Protein AF-A0A815K536-F1 (afdb_monomer_lite)

Sequence (84 aa):
MQWQNNSVYNWTTDNVVDWLVNFAHLPQYVENFRRNQFDGRMIPRLGANEKHYISSVIHIRDVRDKRRLIIKAADLVLFGPSQS

InterPro domains:
  IPR001660 Sterile alpha motif domain [PF07647] (10-49)
  IPR001660 Sterile alpha motif domain [PS50105] (11-79)
  IPR013761 Sterile alpha motif/pointed domain superfamily [G3DSA:1.10.150.50] (13-80)
  IPR013761 Sterile alpha motif/pointed domain superfamily [SSF47769] (2-81)
  IPR037608 STIM1/2 [PTHR15136] (2-82)

Radius of gyration: 12.05 Å; chains: 1; bounding box: 27×28×33 Å

Secondary structure (DSSP, 8-state):
----TTTGGG--HHHHHHHHHHTS--GGGHHHHHHTT--GGGHHHHHTT-HHHHHHTS----HHHHHHHHHHHHHHHHHTT---

pLDDT: mean 76.05, std 13.55, range [36.88, 89.06]

Foldseek 3Di:
DDDPPCPLVQFWLVNVQCCCCPPLVNNVLSVLSVVLRPGSNCLVVLLVPPVCCCCPRSVPPDPVSSVSSNVSSVCCVVPNPPDD

Structure (mmCIF, N/CA/C/O backbone):
data_AF-A0A815K536-F1
#
_entry.id   AF-A0A815K536-F1
#
loop_
_atom_site.group_PDB
_atom_site.id
_atom_site.type_symbol
_atom_site.label_atom_id
_atom_site.label_alt_id
_atom_site.label_comp_id
_atom_site.label_asym_id
_atom_site.label_entity_id
_atom_site.label_seq_id
_atom_site.pdbx_PDB_ins_code
_atom_site.Cartn_x
_atom_site.Cartn_y
_atom_site.Cartn_z
_atom_site.occupancy
_atom_site.B_iso_or_equiv
_atom_site.auth_seq_id
_atom_site.auth_comp_id
_atom_site.auth_asym_id
_atom_site.auth_atom_id
_atom_site.pdbx_PDB_model_num
ATOM 1 N N . MET A 1 1 ? -12.829 13.216 17.250 1.00 36.88 1 MET A N 1
ATOM 2 C CA . MET A 1 1 ? -11.912 12.381 18.054 1.00 36.88 1 MET A CA 1
ATOM 3 C C . MET A 1 1 ? -10.880 11.803 17.101 1.00 36.88 1 MET A C 1
ATOM 5 O O . MET A 1 1 ? -11.254 11.104 16.177 1.00 36.88 1 MET A O 1
ATOM 9 N N . GLN A 1 2 ? -9.705 12.429 17.059 1.00 42.81 2 GLN A N 1
ATOM 10 C CA . GLN A 1 2 ? -8.429 11.775 17.379 1.00 42.81 2 GLN A CA 1
ATOM 11 C C . GLN A 1 2 ? -8.158 10.534 16.522 1.00 42.81 2 GLN A C 1
ATOM 13 O O . GLN A 1 2 ? -8.482 9.412 16.892 1.00 42.81 2 GLN A O 1
ATOM 18 N N . TRP A 1 3 ? -7.558 10.816 15.363 1.00 47.06 3 TRP A N 1
ATOM 19 C CA . TRP A 1 3 ? -6.562 10.015 14.658 1.00 47.06 3 TRP A CA 1
ATOM 20 C C . TRP A 1 3 ? -5.873 9.002 15.589 1.00 47.06 3 TRP A C 1
ATOM 22 O O . TRP A 1 3 ? -4.881 9.298 16.250 1.00 47.06 3 TRP A O 1
ATOM 32 N N . GLN A 1 4 ? -6.416 7.789 15.688 1.00 45.31 4 GLN A N 1
ATOM 33 C CA . GLN A 1 4 ? -5.744 6.728 16.425 1.00 45.31 4 GLN A CA 1
ATOM 34 C C . GLN A 1 4 ? -4.579 6.228 15.579 1.00 45.31 4 GLN A C 1
ATOM 36 O O . GLN A 1 4 ? -4.730 5.449 14.644 1.00 45.31 4 GLN A O 1
ATOM 41 N N . ASN A 1 5 ? -3.433 6.776 15.957 1.00 42.25 5 ASN A N 1
ATOM 42 C CA . ASN A 1 5 ? -2.036 6.645 15.570 1.00 42.25 5 ASN A CA 1
ATOM 43 C C . ASN A 1 5 ? -1.495 5.215 15.298 1.00 42.25 5 ASN A C 1
ATOM 45 O O . ASN A 1 5 ? -0.375 4.901 15.689 1.00 42.25 5 ASN A O 1
ATOM 49 N N . ASN A 1 6 ? -2.275 4.310 14.694 1.00 49.62 6 ASN A N 1
ATOM 50 C CA . ASN A 1 6 ? -1.926 2.888 14.595 1.00 49.62 6 ASN A CA 1
ATOM 51 C C . ASN A 1 6 ? -2.575 2.130 13.413 1.00 49.62 6 ASN A C 1
ATOM 53 O O . ASN A 1 6 ? -2.434 0.915 13.313 1.00 49.62 6 ASN A O 1
ATOM 57 N N . SER A 1 7 ? -3.330 2.784 12.525 1.0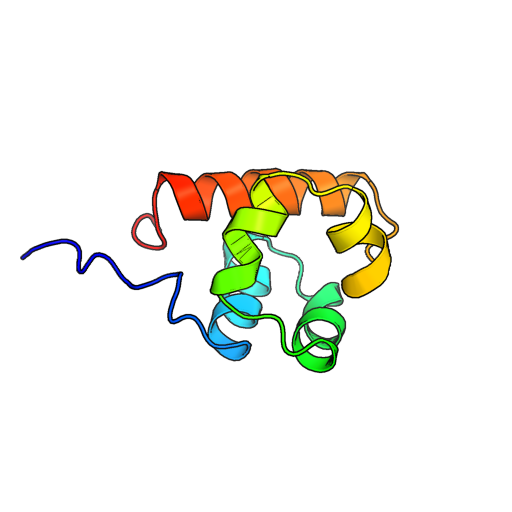0 64.94 7 SER A N 1
ATOM 58 C CA . SER A 1 7 ? -4.245 2.071 11.615 1.00 64.94 7 SER A CA 1
ATOM 59 C C . SER A 1 7 ? -3.522 1.242 10.550 1.00 64.94 7 SER A C 1
ATOM 61 O O . SER A 1 7 ? -3.718 0.033 10.504 1.00 64.94 7 SER A O 1
ATOM 63 N N . VAL A 1 8 ? -2.648 1.859 9.742 1.00 70.25 8 VAL A N 1
ATOM 64 C CA . VAL A 1 8 ? -1.934 1.154 8.658 1.00 70.25 8 VAL A CA 1
ATOM 65 C C . VAL A 1 8 ? -0.964 0.119 9.205 1.00 70.25 8 VAL A C 1
ATOM 67 O O . VAL A 1 8 ? -0.882 -0.959 8.647 1.00 70.25 8 VAL A O 1
ATOM 70 N N . TYR A 1 9 ? -0.280 0.376 10.322 1.00 70.56 9 TYR A N 1
ATOM 71 C CA . TYR A 1 9 ? 0.640 -0.605 10.914 1.00 70.56 9 TYR A CA 1
ATOM 72 C C . TYR A 1 9 ? -0.066 -1.879 11.415 1.00 70.56 9 TYR A C 1
ATOM 74 O O . TYR A 1 9 ? 0.541 -2.947 11.393 1.00 70.56 9 TYR A O 1
ATOM 82 N N . ASN A 1 10 ? -1.342 -1.787 11.813 1.00 80.25 10 ASN A N 1
ATOM 83 C CA . ASN A 1 10 ? -2.173 -2.941 12.182 1.00 80.25 10 ASN A CA 1
ATOM 84 C C . ASN A 1 10 ? -2.936 -3.549 11.002 1.00 80.25 10 ASN A C 1
ATOM 86 O O . ASN A 1 10 ? -3.802 -4.402 11.207 1.00 80.25 10 ASN A O 1
ATOM 90 N N . TRP A 1 11 ? -2.676 -3.116 9.768 1.00 84.00 11 TRP A N 1
ATOM 91 C CA . TRP A 1 11 ? -3.346 -3.719 8.630 1.00 84.00 11 TRP A CA 1
ATOM 92 C C . TRP A 1 11 ? -2.931 -5.168 8.462 1.00 84.00 11 TRP A C 1
ATOM 94 O O . TRP A 1 11 ? -1.754 -5.501 8.337 1.00 84.00 11 TRP A O 1
ATOM 104 N N . THR A 1 12 ? -3.939 -6.026 8.433 1.00 87.38 12 THR A N 1
ATOM 105 C CA . THR A 1 12 ? -3.792 -7.410 8.015 1.00 87.38 12 THR A CA 1
ATOM 106 C C . THR A 1 12 ? -3.668 -7.469 6.499 1.00 87.38 12 THR A C 1
ATOM 108 O O . THR A 1 12 ? -3.950 -6.500 5.789 1.00 87.38 12 THR A O 1
ATOM 111 N N . THR A 1 13 ? -3.292 -8.634 5.984 1.00 88.88 13 THR A N 1
ATOM 112 C CA . THR A 1 13 ? -3.224 -8.859 4.540 1.00 88.88 13 THR A CA 1
ATOM 113 C C . THR A 1 13 ? -4.526 -8.565 3.818 1.00 88.88 13 THR A C 1
ATOM 115 O O . THR A 1 13 ? -4.486 -8.060 2.702 1.00 88.88 13 THR A O 1
ATOM 118 N N . ASP A 1 14 ? -5.668 -8.792 4.460 1.00 87.44 14 ASP A N 1
ATOM 119 C CA . ASP A 1 14 ? -6.964 -8.487 3.861 1.00 87.44 14 ASP A CA 1
ATOM 120 C C . ASP A 1 14 ? -7.190 -6.975 3.706 1.00 87.44 14 ASP A C 1
ATOM 122 O O . ASP A 1 14 ? -7.591 -6.525 2.638 1.00 87.44 14 ASP A O 1
ATOM 126 N N . ASN A 1 15 ? -6.794 -6.171 4.700 1.00 87.44 15 ASN A N 1
ATOM 127 C CA . ASN A 1 15 ? -6.864 -4.708 4.612 1.00 87.44 15 ASN A CA 1
ATOM 128 C C . ASN A 1 15 ? -5.937 -4.152 3.519 1.00 87.44 15 ASN A C 1
ATOM 130 O O . ASN A 1 15 ? -6.305 -3.226 2.799 1.00 87.44 15 ASN A O 1
ATOM 134 N N . VAL A 1 16 ? -4.729 -4.714 3.374 1.00 87.25 16 VAL A N 1
ATOM 135 C CA . VAL A 1 16 ? -3.806 -4.300 2.304 1.00 87.25 16 VAL A CA 1
ATOM 136 C C . VAL A 1 16 ? -4.356 -4.682 0.930 1.00 87.25 16 VAL A C 1
ATOM 138 O O . VAL A 1 16 ? -4.227 -3.916 -0.022 1.00 87.25 16 VAL A O 1
ATOM 141 N N . VAL A 1 17 ? -4.965 -5.861 0.819 1.00 89.06 17 VAL A N 1
ATOM 142 C CA . VAL A 1 17 ? -5.615 -6.340 -0.405 1.00 89.06 17 VAL A CA 1
ATOM 143 C C . VAL A 1 17 ? -6.787 -5.442 -0.786 1.00 89.06 17 VAL A C 1
ATOM 145 O O . VAL A 1 17 ? -6.876 -5.035 -1.942 1.00 89.06 17 VAL A O 1
ATOM 148 N N . ASP A 1 18 ? -7.634 -5.079 0.173 1.00 88.06 18 ASP A N 1
ATOM 149 C CA . ASP A 1 18 ? -8.734 -4.145 -0.051 1.00 88.06 18 ASP A CA 1
ATOM 150 C C . ASP A 1 18 ? -8.209 -2.785 -0.533 1.00 88.06 18 ASP A C 1
ATOM 152 O O . ASP A 1 18 ? -8.646 -2.270 -1.562 1.00 88.06 18 ASP A O 1
ATOM 156 N N . TRP A 1 19 ? -7.161 -2.261 0.109 1.00 87.38 19 TRP A N 1
ATOM 157 C CA . TRP A 1 19 ? -6.507 -1.033 -0.335 1.00 87.38 19 TRP A CA 1
ATOM 158 C C . TRP A 1 19 ? -5.925 -1.141 -1.754 1.00 87.38 19 TRP A C 1
ATOM 160 O O . TRP A 1 19 ? -6.053 -0.225 -2.573 1.00 87.38 19 TRP A O 1
ATOM 170 N N . LEU A 1 20 ? -5.302 -2.270 -2.084 1.00 88.12 20 LEU A N 1
ATOM 171 C CA . LEU A 1 20 ? -4.737 -2.522 -3.405 1.00 88.12 20 LEU A CA 1
ATOM 172 C C . LEU A 1 20 ? -5.826 -2.498 -4.492 1.00 88.12 20 LEU A C 1
ATOM 174 O O . LEU A 1 20 ? -5.605 -1.967 -5.584 1.00 88.12 20 LEU A O 1
ATOM 178 N N . VAL A 1 21 ? -7.006 -3.042 -4.196 1.00 88.56 21 VAL A N 1
ATOM 179 C CA . VAL A 1 21 ? -8.152 -3.068 -5.114 1.00 88.56 21 VAL A CA 1
ATOM 180 C C . VAL A 1 21 ? -8.813 -1.691 -5.197 1.00 88.56 21 VAL A C 1
ATOM 182 O O . VAL A 1 21 ? -8.941 -1.150 -6.293 1.00 88.56 21 VAL A O 1
ATOM 185 N N . ASN A 1 22 ? -9.171 -1.096 -4.059 1.00 84.44 22 ASN A N 1
ATOM 186 C CA . ASN A 1 22 ? -9.990 0.115 -3.992 1.00 84.44 22 ASN A CA 1
ATOM 187 C C . ASN A 1 22 ? -9.201 1.416 -4.205 1.00 84.44 22 ASN A C 1
ATOM 189 O O . ASN A 1 22 ? -9.743 2.366 -4.758 1.00 84.44 22 ASN A O 1
ATOM 193 N N . PHE A 1 23 ? -7.920 1.480 -3.824 1.00 83.12 23 PHE A N 1
ATOM 194 C CA . PHE A 1 23 ? -7.114 2.711 -3.910 1.00 83.12 23 PHE A CA 1
ATOM 195 C C . PHE A 1 23 ? -5.995 2.625 -4.944 1.00 83.12 23 PHE A C 1
ATOM 197 O O . PHE A 1 23 ? -5.748 3.585 -5.686 1.00 83.12 23 PHE A O 1
ATOM 204 N N . ALA A 1 24 ? -5.287 1.493 -4.998 1.00 85.44 24 ALA A N 1
ATOM 205 C CA . ALA A 1 24 ? -4.243 1.298 -5.998 1.00 85.44 24 ALA A CA 1
ATOM 206 C C . ALA A 1 24 ? -4.817 0.856 -7.356 1.00 85.44 24 ALA A C 1
ATOM 208 O O . ALA A 1 24 ? -4.149 1.041 -8.371 1.00 85.44 24 ALA A O 1
ATOM 209 N N . HIS A 1 25 ? -6.060 0.355 -7.393 1.00 86.38 25 HIS A N 1
ATOM 210 C CA . HIS A 1 25 ? -6.732 -0.238 -8.558 1.00 86.38 25 HIS A CA 1
ATOM 211 C C . HIS A 1 25 ? -5.840 -1.268 -9.257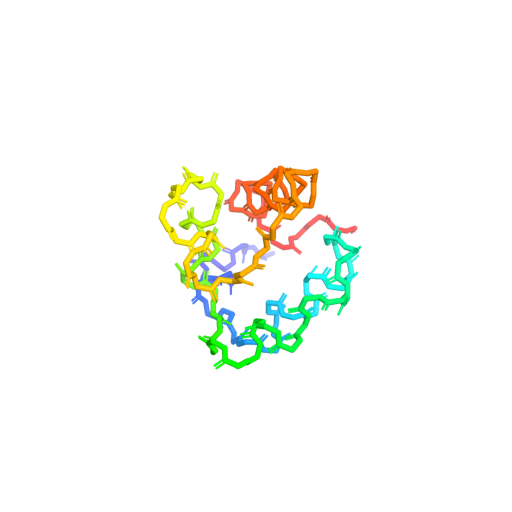 1.00 86.38 25 HIS A C 1
ATOM 213 O O . HIS A 1 25 ? -5.638 -1.226 -10.473 1.00 86.38 25 HIS A O 1
ATOM 219 N N . LEU A 1 26 ? -5.262 -2.160 -8.456 1.00 86.50 26 LEU A N 1
ATOM 220 C CA . LEU A 1 26 ? -4.364 -3.222 -8.888 1.00 86.50 26 LEU A CA 1
ATOM 221 C C . LEU A 1 26 ? -4.859 -4.603 -8.404 1.00 86.50 26 LEU A C 1
ATOM 223 O O . LEU A 1 26 ? -4.099 -5.348 -7.781 1.00 86.50 26 LEU A O 1
ATOM 227 N N . PRO A 1 27 ? -6.118 -4.990 -8.703 1.00 87.69 27 PRO A N 1
ATOM 228 C CA . PRO A 1 27 ? -6.699 -6.249 -8.228 1.00 87.69 27 PRO A CA 1
ATOM 229 C C . PRO A 1 27 ? -5.951 -7.491 -8.734 1.00 87.69 27 PRO A C 1
ATOM 231 O O . PRO A 1 27 ? -5.965 -8.538 -8.097 1.00 87.69 27 PRO A O 1
ATOM 234 N N . GLN A 1 28 ? -5.238 -7.371 -9.854 1.00 87.31 28 GLN A N 1
ATOM 235 C CA . GLN A 1 28 ? -4.448 -8.453 -10.443 1.00 87.31 28 GLN A CA 1
ATOM 236 C C . GLN A 1 28 ? -3.302 -8.955 -9.550 1.00 87.31 28 GLN A C 1
ATOM 238 O O . GLN A 1 28 ? -2.841 -10.077 -9.728 1.00 87.31 28 GLN A O 1
ATOM 243 N N . TYR A 1 29 ? -2.841 -8.157 -8.580 1.00 85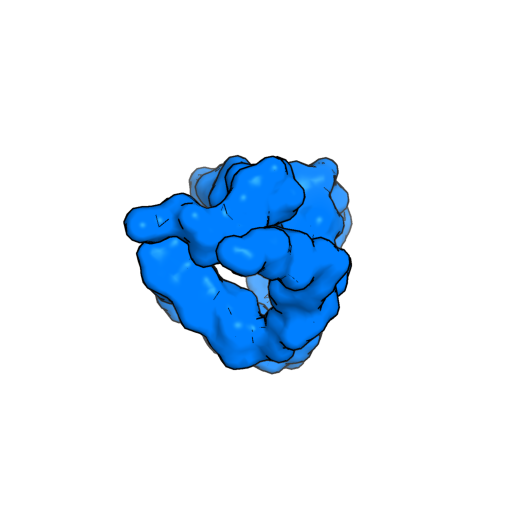.94 29 TYR A N 1
ATOM 244 C CA . TYR A 1 29 ? -1.766 -8.561 -7.666 1.00 8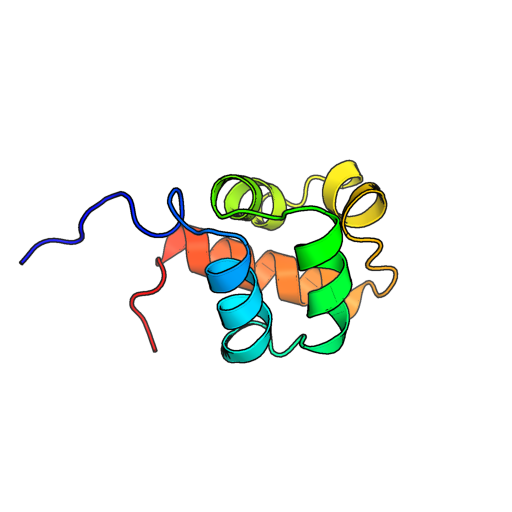5.94 29 TYR A CA 1
ATOM 245 C C . TYR A 1 29 ? -2.281 -9.032 -6.299 1.00 85.94 29 TYR A C 1
ATOM 247 O O . TYR A 1 29 ? -1.474 -9.353 -5.431 1.00 85.94 29 TYR A O 1
ATOM 255 N N . VAL A 1 30 ? -3.599 -9.126 -6.096 1.00 87.69 30 VAL A N 1
ATOM 256 C CA . VAL A 1 30 ? -4.208 -9.563 -4.825 1.00 87.69 30 VAL A CA 1
ATOM 257 C C . VAL A 1 30 ? -3.670 -10.918 -4.375 1.00 87.69 30 VAL A C 1
ATOM 259 O O . VAL A 1 30 ? -3.271 -11.068 -3.220 1.00 87.69 30 VAL A O 1
ATOM 262 N N . GLU A 1 31 ? -3.591 -11.891 -5.285 1.00 87.06 31 GLU A N 1
ATOM 263 C CA . GLU A 1 31 ? -3.036 -13.210 -4.971 1.00 87.06 31 GLU A CA 1
ATOM 264 C C . GLU A 1 31 ? -1.563 -13.138 -4.564 1.00 87.06 31 GLU A C 1
ATOM 266 O O . GLU A 1 31 ? -1.162 -13.813 -3.618 1.00 87.06 31 GLU A O 1
ATOM 271 N N . ASN A 1 32 ? -0.763 -12.275 -5.198 1.00 85.06 32 ASN A N 1
ATOM 272 C CA . ASN A 1 32 ? 0.639 -12.095 -4.823 1.00 85.06 32 ASN A CA 1
ATOM 273 C C . ASN A 1 32 ? 0.758 -11.520 -3.409 1.00 85.06 32 ASN A C 1
ATOM 275 O O . ASN A 1 32 ? 1.581 -11.990 -2.625 1.00 85.06 32 ASN A O 1
ATOM 279 N N . PHE A 1 33 ? -0.069 -10.536 -3.056 1.00 86.06 33 PHE A N 1
ATOM 280 C CA . PHE A 1 33 ? -0.075 -9.962 -1.710 1.00 86.06 33 PHE A CA 1
ATOM 281 C C . PHE A 1 33 ? -0.550 -10.981 -0.666 1.00 86.06 33 PHE A C 1
ATOM 283 O O . PHE A 1 33 ? 0.080 -11.109 0.383 1.00 86.06 33 PHE A O 1
ATOM 290 N N . ARG A 1 34 ? -1.587 -11.773 -0.973 1.00 87.62 34 ARG A N 1
ATOM 291 C CA . ARG A 1 34 ? -2.068 -12.852 -0.094 1.00 87.62 34 ARG A CA 1
ATOM 292 C C . ARG A 1 34 ? -1.035 -13.955 0.103 1.00 87.62 34 ARG A C 1
ATOM 294 O O . ARG A 1 34 ? -0.760 -14.333 1.238 1.00 87.62 34 ARG A O 1
ATOM 301 N N . ARG A 1 35 ? -0.416 -14.432 -0.979 1.00 86.38 35 ARG A N 1
ATOM 302 C CA . ARG A 1 35 ? 0.598 -15.496 -0.948 1.00 86.38 35 ARG A CA 1
ATOM 303 C C . ARG A 1 35 ? 1.835 -15.100 -0.144 1.00 86.38 35 ARG A C 1
ATOM 305 O O . ARG A 1 35 ? 2.424 -15.949 0.512 1.00 86.38 35 ARG A O 1
ATOM 312 N N . ASN A 1 36 ? 2.209 -13.822 -0.179 1.00 82.44 36 ASN A N 1
ATOM 313 C CA . ASN A 1 36 ? 3.333 -13.286 0.588 1.00 82.44 36 ASN A CA 1
ATOM 314 C C . ASN A 1 36 ? 2.948 -12.819 2.002 1.00 82.44 36 ASN A C 1
ATOM 316 O O . ASN A 1 36 ? 3.800 -12.265 2.693 1.00 82.44 36 ASN A O 1
ATOM 320 N N . GLN A 1 37 ? 1.688 -13.012 2.420 1.00 83.62 37 GLN A N 1
ATOM 321 C CA . GLN A 1 37 ? 1.146 -12.529 3.697 1.00 83.62 37 GLN A CA 1
ATOM 322 C C . GLN A 1 37 ? 1.474 -11.052 3.940 1.00 83.62 37 GLN A C 1
ATOM 324 O O . GLN A 1 37 ? 1.882 -10.649 5.028 1.00 83.62 37 GLN A O 1
ATOM 329 N N . PHE A 1 38 ? 1.327 -10.251 2.886 1.00 83.06 38 PHE A N 1
ATOM 330 C CA . PHE A 1 38 ? 1.722 -8.855 2.903 1.00 83.06 38 PHE A CA 1
ATOM 331 C C . PHE A 1 38 ? 0.881 -8.105 3.926 1.00 83.06 38 PHE A C 1
ATOM 333 O O . PHE A 1 38 ? -0.339 -8.168 3.855 1.00 83.06 38 PHE A O 1
ATOM 340 N N . ASP A 1 39 ? 1.497 -7.411 4.871 1.00 85.38 39 ASP A N 1
ATOM 341 C CA . ASP A 1 39 ? 0.780 -6.715 5.932 1.00 85.38 39 ASP A CA 1
ATOM 342 C C . ASP A 1 39 ? 1.094 -5.215 5.938 1.00 85.38 39 ASP A C 1
ATOM 344 O O . ASP A 1 39 ? 1.922 -4.692 5.185 1.00 85.38 39 ASP A O 1
ATOM 348 N N . GLY A 1 40 ? 0.385 -4.492 6.791 1.00 82.62 40 GLY A N 1
ATOM 349 C CA . GLY A 1 40 ? 0.496 -3.053 6.944 1.00 82.62 40 GLY A CA 1
ATOM 350 C C . GLY A 1 40 ? 1.891 -2.534 7.276 1.00 82.62 40 GLY A C 1
ATOM 351 O O . GLY A 1 40 ? 2.256 -1.419 6.901 1.00 82.62 40 GLY A O 1
ATOM 352 N N . ARG A 1 41 ? 2.713 -3.365 7.923 1.00 82.44 41 ARG A N 1
ATOM 353 C CA . ARG A 1 41 ? 4.092 -3.034 8.314 1.00 82.44 41 ARG A CA 1
ATOM 354 C C . ARG A 1 41 ? 5.014 -2.950 7.100 1.00 82.44 41 ARG A C 1
ATOM 356 O O . ARG A 1 41 ? 6.062 -2.307 7.150 1.00 82.44 41 ARG A O 1
ATOM 363 N N . MET A 1 42 ? 4.617 -3.580 5.998 1.00 80.88 42 MET A N 1
ATOM 364 C CA . MET A 1 42 ? 5.367 -3.633 4.749 1.00 80.88 42 MET A CA 1
ATOM 365 C C . MET A 1 42 ? 5.006 -2.487 3.784 1.00 80.88 42 MET A C 1
ATOM 367 O O . MET A 1 42 ? 5.781 -2.189 2.876 1.00 80.88 42 MET A O 1
ATOM 371 N N . ILE A 1 43 ? 3.885 -1.783 3.994 1.00 81.81 43 ILE A N 1
ATOM 372 C CA . ILE A 1 43 ? 3.475 -0.607 3.200 1.00 81.81 43 ILE A CA 1
ATOM 373 C C . ILE A 1 43 ? 4.502 0.542 3.225 1.00 81.81 43 ILE A C 1
ATOM 375 O O . ILE A 1 43 ? 4.865 1.025 2.150 1.00 81.81 43 ILE A O 1
ATOM 379 N N . 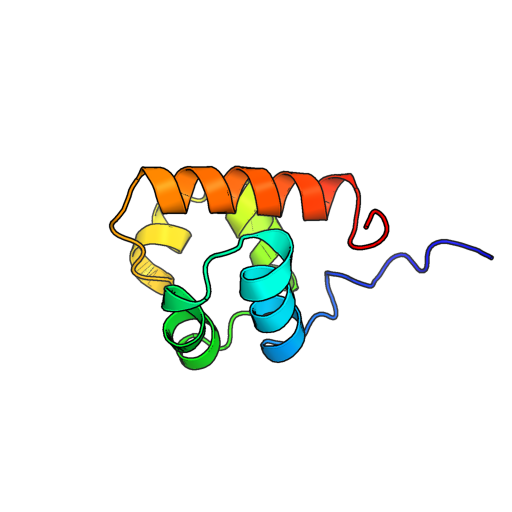PRO A 1 44 ? 5.031 0.987 4.383 1.00 81.19 44 PRO A N 1
ATOM 380 C CA . PRO A 1 44 ? 6.064 2.025 4.397 1.00 81.19 44 PRO A CA 1
ATOM 381 C C . PRO A 1 44 ? 7.339 1.615 3.649 1.00 81.19 44 PRO A C 1
ATOM 383 O O . PRO A 1 44 ? 7.94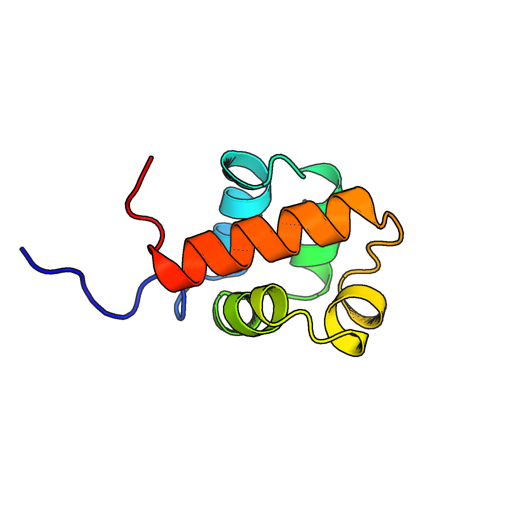0 2.443 2.965 1.00 81.19 44 PRO A O 1
ATOM 386 N N . ARG A 1 45 ? 7.706 0.327 3.678 1.00 80.88 45 ARG A N 1
ATOM 387 C CA . ARG A 1 45 ? 8.833 -0.218 2.892 1.00 80.88 45 ARG A CA 1
ATOM 388 C C . ARG A 1 45 ? 8.568 -0.176 1.385 1.00 80.88 45 ARG A C 1
ATOM 390 O O . ARG A 1 45 ? 9.469 0.081 0.587 1.00 80.88 45 ARG A O 1
ATOM 397 N N . LEU A 1 46 ? 7.310 -0.387 0.999 1.00 79.19 46 LEU A N 1
ATOM 398 C CA . LEU A 1 46 ? 6.818 -0.236 -0.369 1.00 79.19 46 LEU A CA 1
ATOM 399 C C . LEU A 1 46 ? 6.955 1.213 -0.862 1.00 79.19 46 LEU A C 1
ATOM 401 O O . LEU A 1 46 ? 7.523 1.446 -1.929 1.00 79.19 46 LEU A O 1
ATOM 405 N N . GLY A 1 47 ? 6.486 2.183 -0.070 1.00 77.56 47 GLY A N 1
ATOM 406 C CA . GLY A 1 47 ? 6.573 3.614 -0.388 1.00 77.56 47 GLY A CA 1
ATOM 407 C C . GLY A 1 47 ? 8.012 4.137 -0.451 1.00 77.56 47 GLY A C 1
ATOM 408 O O . GLY A 1 47 ? 8.328 4.977 -1.291 1.00 77.56 47 GLY A O 1
ATOM 409 N N . ALA A 1 48 ? 8.916 3.576 0.356 1.00 76.19 48 ALA A N 1
ATOM 410 C CA . ALA A 1 48 ? 10.346 3.888 0.317 1.00 76.19 48 ALA A CA 1
ATOM 411 C C . ALA A 1 48 ? 11.072 3.343 -0.932 1.00 76.19 48 ALA A C 1
ATOM 413 O O . ALA A 1 48 ? 12.257 3.616 -1.123 1.00 76.19 48 ALA A O 1
ATOM 414 N N . ASN A 1 49 ? 10.378 2.589 -1.799 1.00 68.50 49 ASN A N 1
ATOM 415 C CA . ASN A 1 49 ? 10.938 1.970 -3.000 1.00 68.50 49 ASN A CA 1
ATOM 416 C C . ASN A 1 49 ? 12.195 1.137 -2.695 1.00 68.50 49 ASN A C 1
ATOM 418 O O . ASN A 1 49 ? 13.208 1.238 -3.398 1.00 68.50 49 ASN A O 1
ATOM 422 N N . GLU A 1 50 ? 12.138 0.287 -1.663 1.00 65.06 50 GLU A N 1
ATOM 423 C CA . GLU A 1 50 ? 13.183 -0.713 -1.442 1.00 65.06 50 GLU A CA 1
ATOM 424 C C . GLU A 1 50 ? 13.248 -1.639 -2.668 1.00 65.06 50 GLU A C 1
ATOM 426 O O . GLU A 1 50 ? 12.420 -2.536 -2.863 1.00 65.06 50 GLU A O 1
ATOM 431 N N . LYS A 1 51 ? 14.225 -1.372 -3.552 1.00 56.81 51 LYS A N 1
ATOM 432 C CA . LYS A 1 51 ? 14.303 -1.937 -4.911 1.00 56.81 51 LYS A CA 1
ATOM 433 C C . LYS A 1 51 ? 14.273 -3.466 -4.926 1.00 56.81 51 LYS A C 1
ATOM 435 O O . LYS A 1 51 ? 13.698 -4.038 -5.854 1.00 56.81 51 LYS A O 1
ATOM 440 N N . HIS A 1 52 ? 14.835 -4.101 -3.899 1.00 58.47 52 HIS A N 1
ATOM 441 C CA . HIS A 1 52 ? 14.855 -5.553 -3.735 1.00 58.47 52 HIS A CA 1
ATOM 442 C C . HIS A 1 52 ? 13.510 -6.123 -3.272 1.00 58.47 52 HIS A C 1
ATOM 444 O O . HIS A 1 52 ? 13.125 -7.204 -3.705 1.00 58.47 52 HIS A O 1
ATOM 450 N N . TYR A 1 53 ? 12.753 -5.386 -2.463 1.00 63.97 53 TYR A N 1
ATOM 451 C CA . TYR A 1 53 ? 11.545 -5.893 -1.823 1.00 63.97 53 TYR A CA 1
ATOM 452 C C . TYR A 1 53 ? 10.386 -6.054 -2.820 1.00 63.97 53 TYR A C 1
ATOM 454 O O . TYR A 1 53 ? 9.803 -7.127 -2.950 1.00 63.97 53 TYR A O 1
ATOM 462 N N . ILE A 1 54 ? 10.119 -5.029 -3.633 1.00 63.38 54 ILE A N 1
ATOM 463 C CA . ILE A 1 54 ? 9.002 -5.051 -4.595 1.00 63.38 54 ILE A CA 1
ATOM 464 C C . ILE A 1 54 ? 9.226 -6.083 -5.708 1.00 63.38 54 ILE A C 1
ATOM 466 O O . ILE A 1 54 ? 8.304 -6.800 -6.096 1.00 63.38 54 ILE A O 1
ATOM 470 N N . SER A 1 55 ? 10.458 -6.165 -6.221 1.00 58.81 55 SER A N 1
ATOM 471 C CA . SER A 1 55 ? 10.782 -7.059 -7.335 1.00 58.81 55 SER A CA 1
ATOM 472 C C . SER A 1 55 ? 10.938 -8.516 -6.895 1.00 58.81 55 SER A C 1
ATOM 474 O O . SER A 1 55 ? 10.596 -9.402 -7.673 1.00 58.81 55 SER A O 1
ATOM 476 N N . SER A 1 56 ? 11.449 -8.766 -5.682 1.00 61.03 56 SER A N 1
ATOM 477 C CA . SER A 1 56 ? 11.733 -10.122 -5.195 1.00 61.03 56 SER A CA 1
ATOM 478 C C . SER A 1 56 ? 10.590 -10.750 -4.396 1.00 61.03 56 SER A C 1
ATOM 480 O O . SER A 1 56 ? 10.524 -11.970 -4.345 1.00 61.03 56 SER A O 1
ATOM 482 N N . VAL A 1 57 ? 9.712 -9.954 -3.767 1.00 62.19 57 VAL A N 1
ATOM 483 C CA . VAL A 1 57 ? 8.615 -10.466 -2.918 1.00 62.19 57 VAL A CA 1
ATOM 484 C C . VAL A 1 57 ? 7.280 -10.408 -3.654 1.00 62.19 57 VAL A C 1
ATOM 486 O O . VAL A 1 57 ? 6.570 -11.401 -3.753 1.00 62.19 57 VAL A O 1
ATOM 489 N N . ILE A 1 58 ? 6.945 -9.266 -4.254 1.00 68.12 58 ILE A N 1
ATOM 490 C CA . ILE A 1 58 ? 5.615 -9.052 -4.852 1.00 68.12 58 ILE A CA 1
ATOM 491 C C . ILE A 1 58 ? 5.569 -9.505 -6.322 1.00 68.12 58 ILE A C 1
ATOM 493 O O . ILE A 1 58 ? 4.493 -9.664 -6.895 1.00 68.12 58 ILE A O 1
ATOM 497 N N . HIS A 1 59 ? 6.733 -9.747 -6.937 1.00 71.50 59 HIS A N 1
ATOM 498 C CA . HIS A 1 59 ? 6.872 -10.197 -8.328 1.00 71.50 59 HIS A CA 1
ATOM 499 C C . HIS A 1 59 ? 6.210 -9.249 -9.354 1.00 71.50 59 HIS A C 1
ATOM 501 O O . HIS A 1 59 ? 5.865 -9.667 -10.461 1.00 71.50 59 HIS A O 1
ATOM 507 N N . ILE A 1 60 ? 6.052 -7.960 -9.024 1.00 75.44 60 ILE A N 1
ATOM 508 C CA . ILE A 1 60 ? 5.530 -6.953 -9.959 1.00 75.44 60 ILE A CA 1
ATOM 509 C C . ILE A 1 60 ? 6.634 -6.624 -10.967 1.00 75.44 60 ILE A C 1
ATOM 511 O O . ILE A 1 60 ? 7.597 -5.924 -10.645 1.00 75.44 60 ILE A O 1
ATOM 515 N N . ARG A 1 61 ? 6.504 -7.159 -12.186 1.00 71.94 61 ARG A N 1
ATOM 516 C CA . ARG A 1 61 ? 7.447 -6.926 -13.295 1.00 71.94 61 ARG A CA 1
ATOM 517 C C . ARG A 1 61 ? 7.167 -5.622 -14.042 1.00 71.94 61 ARG A C 1
ATOM 519 O O . ARG A 1 61 ? 8.081 -5.064 -14.643 1.00 71.94 61 ARG A O 1
ATOM 526 N N . ASP A 1 62 ? 5.927 -5.138 -13.996 1.00 82.56 62 ASP A N 1
ATOM 527 C CA . ASP A 1 62 ? 5.535 -3.913 -14.682 1.00 82.56 62 ASP A CA 1
ATOM 528 C C . ASP A 1 62 ? 6.023 -2.669 -13.917 1.00 82.56 62 ASP A C 1
ATOM 530 O O . ASP A 1 62 ? 5.700 -2.435 -12.748 1.00 82.56 62 ASP A O 1
ATOM 534 N N . VAL A 1 63 ? 6.836 -1.854 -14.591 1.00 79.94 63 VAL A N 1
ATOM 535 C CA . VAL A 1 63 ? 7.437 -0.644 -14.013 1.00 79.94 63 VAL A CA 1
ATOM 536 C C . VAL A 1 63 ? 6.381 0.427 -13.708 1.00 79.94 63 VAL A C 1
ATOM 538 O O . VAL A 1 63 ? 6.545 1.191 -12.752 1.00 79.94 63 VAL A O 1
ATOM 541 N N . ARG A 1 64 ? 5.292 0.494 -14.484 1.00 83.69 64 ARG A N 1
ATOM 542 C CA . ARG A 1 64 ? 4.200 1.458 -14.291 1.00 83.69 64 ARG A CA 1
ATOM 543 C C . ARG A 1 64 ? 3.383 1.088 -13.062 1.00 83.69 64 ARG A C 1
ATOM 545 O O . ARG A 1 64 ? 3.154 1.957 -12.221 1.00 83.69 64 ARG A O 1
ATOM 552 N N . ASP A 1 65 ? 3.029 -0.187 -12.919 1.00 84.12 65 ASP A N 1
ATOM 553 C CA . ASP A 1 65 ? 2.308 -0.683 -11.742 1.00 84.12 65 ASP A CA 1
ATOM 554 C C . ASP A 1 65 ? 3.142 -0.518 -10.477 1.00 84.12 65 ASP A C 1
ATOM 556 O O . ASP A 1 65 ? 2.648 -0.015 -9.466 1.00 84.12 65 ASP A O 1
ATOM 560 N N . LYS A 1 66 ? 4.441 -0.835 -10.555 1.00 81.94 66 LYS A N 1
ATOM 561 C CA . LYS A 1 66 ? 5.388 -0.595 -9.464 1.00 81.94 66 LYS A CA 1
ATOM 562 C C . LYS A 1 66 ? 5.405 0.874 -9.051 1.00 81.94 66 LYS A C 1
ATOM 564 O O . LYS A 1 66 ? 5.275 1.178 -7.869 1.00 81.94 66 LYS A O 1
ATOM 569 N N . ARG A 1 67 ? 5.548 1.799 -10.004 1.00 83.38 67 ARG A N 1
ATOM 570 C CA . ARG A 1 67 ? 5.579 3.239 -9.711 1.00 83.38 67 ARG A CA 1
ATOM 571 C C . ARG A 1 67 ? 4.264 3.722 -9.103 1.00 83.38 67 ARG A C 1
ATOM 573 O O . ARG A 1 67 ? 4.295 4.481 -8.139 1.00 83.38 67 ARG A O 1
ATOM 580 N N . ARG A 1 68 ? 3.125 3.268 -9.631 1.00 85.69 68 ARG A N 1
ATOM 581 C CA . ARG A 1 68 ? 1.798 3.603 -9.102 1.00 85.69 68 ARG A CA 1
ATOM 582 C C . ARG A 1 68 ? 1.637 3.122 -7.664 1.00 85.69 68 ARG A C 1
ATOM 584 O O . ARG A 1 68 ? 1.194 3.893 -6.820 1.00 85.69 68 ARG A O 1
ATOM 591 N N . LEU A 1 69 ? 2.042 1.885 -7.389 1.00 85.38 69 LEU A N 1
ATOM 592 C CA . LEU A 1 69 ? 1.990 1.293 -6.059 1.00 85.38 69 LEU A CA 1
ATOM 593 C C . LEU A 1 69 ? 2.883 2.045 -5.063 1.00 85.38 69 LEU A C 1
ATOM 595 O O . LEU A 1 69 ? 2.438 2.315 -3.956 1.00 85.38 69 LEU A O 1
ATOM 599 N N . ILE A 1 70 ? 4.102 2.430 -5.461 1.00 84.31 70 ILE A N 1
ATOM 600 C CA . ILE A 1 70 ? 5.017 3.228 -4.625 1.00 84.31 70 ILE A CA 1
ATOM 601 C C . ILE A 1 70 ? 4.385 4.573 -4.261 1.00 84.31 70 ILE A C 1
ATOM 603 O O . ILE A 1 70 ? 4.375 4.934 -3.090 1.00 84.31 70 ILE A O 1
ATOM 607 N N . ILE A 1 71 ? 3.838 5.295 -5.247 1.00 86.69 71 ILE A N 1
ATOM 608 C CA . ILE A 1 71 ? 3.191 6.597 -5.018 1.00 86.69 71 ILE A CA 1
ATOM 609 C C . ILE A 1 71 ? 2.003 6.424 -4.071 1.00 86.69 71 ILE A C 1
ATOM 611 O O . ILE A 1 71 ? 1.939 7.092 -3.049 1.00 86.69 71 ILE A O 1
ATOM 615 N N . LYS A 1 72 ? 1.119 5.458 -4.348 1.00 85.88 72 LYS A N 1
ATOM 616 C CA . LYS A 1 72 ? -0.051 5.186 -3.506 1.00 85.88 72 LYS A CA 1
ATOM 617 C C . LYS A 1 72 ? 0.333 4.769 -2.088 1.00 85.88 72 LYS A C 1
ATOM 619 O O . LYS A 1 72 ? -0.333 5.175 -1.143 1.00 85.88 72 LYS A O 1
ATOM 624 N N . ALA A 1 73 ? 1.370 3.949 -1.926 1.00 85.25 73 ALA A N 1
ATOM 625 C CA . ALA A 1 73 ? 1.857 3.531 -0.615 1.00 85.25 73 ALA A CA 1
ATOM 626 C C . ALA A 1 73 ? 2.477 4.708 0.148 1.00 85.25 73 ALA A C 1
ATOM 628 O O . ALA A 1 73 ? 2.248 4.841 1.345 1.00 85.25 73 ALA A O 1
ATOM 629 N N . ALA A 1 74 ? 3.220 5.578 -0.542 1.00 83.94 74 ALA A N 1
ATOM 630 C CA . ALA A 1 74 ? 3.741 6.809 0.037 1.00 83.94 74 ALA A CA 1
ATOM 631 C C . ALA A 1 74 ? 2.600 7.740 0.475 1.00 83.94 74 ALA A C 1
ATOM 633 O O . ALA A 1 74 ? 2.610 8.184 1.617 1.00 83.94 74 ALA A O 1
ATOM 634 N N . ASP A 1 75 ? 1.583 7.950 -0.367 1.00 83.94 75 ASP A N 1
ATOM 635 C CA . ASP A 1 75 ? 0.383 8.717 -0.011 1.00 83.94 75 ASP A CA 1
ATOM 636 C C . ASP A 1 75 ? -0.318 8.116 1.213 1.00 83.94 75 ASP A C 1
ATOM 638 O O . ASP A 1 75 ? -0.643 8.822 2.159 1.00 83.94 75 ASP A O 1
ATOM 642 N N . LEU A 1 76 ? -0.493 6.796 1.251 1.00 81.12 76 LEU A N 1
ATOM 643 C CA . LEU A 1 76 ? -1.126 6.114 2.377 1.00 81.12 76 LEU A CA 1
ATOM 644 C C . LEU A 1 76 ? -0.321 6.248 3.683 1.00 81.12 76 LEU A C 1
ATOM 646 O O . LEU A 1 76 ? -0.903 6.323 4.760 1.00 81.12 76 LEU A O 1
ATOM 650 N N . VAL A 1 77 ? 1.009 6.274 3.612 1.00 78.88 77 VAL A N 1
ATOM 651 C CA . VAL A 1 77 ? 1.884 6.445 4.785 1.00 78.88 77 VAL A CA 1
ATOM 652 C C . VAL A 1 77 ? 1.908 7.898 5.250 1.00 78.88 77 VAL A C 1
ATOM 654 O O . VAL A 1 77 ? 1.942 8.149 6.452 1.00 78.88 77 VAL A O 1
ATOM 657 N N . LEU A 1 78 ? 1.880 8.845 4.311 1.00 78.12 78 LEU A N 1
ATOM 658 C CA . LEU A 1 78 ? 1.907 10.281 4.588 1.00 78.12 78 LEU A CA 1
ATOM 659 C C . LEU A 1 78 ? 0.552 10.808 5.076 1.00 78.12 78 LEU A C 1
ATOM 661 O O . LEU A 1 78 ? 0.516 11.658 5.963 1.00 78.12 78 LEU A O 1
ATOM 665 N N . PHE A 1 79 ? -0.550 10.305 4.519 1.00 75.38 79 PHE A N 1
ATOM 666 C CA . PHE A 1 79 ? -1.903 10.819 4.755 1.00 75.38 79 PHE A CA 1
ATOM 667 C C . PHE A 1 79 ? -2.813 9.848 5.520 1.00 75.38 79 PHE A C 1
ATOM 669 O O . PHE A 1 79 ? -3.881 10.243 5.993 1.00 75.38 79 PHE A O 1
ATOM 676 N N . GLY A 1 80 ? -2.399 8.592 5.690 1.00 67.75 80 GLY A N 1
ATOM 677 C CA . GLY A 1 80 ? -3.221 7.557 6.309 1.00 67.75 80 GLY A CA 1
ATOM 678 C C . GLY A 1 80 ? -4.413 7.130 5.435 1.00 67.75 80 GLY A C 1
ATOM 679 O O . GLY A 1 80 ? -4.656 7.684 4.364 1.00 67.75 80 GLY A O 1
ATOM 680 N N . PRO A 1 81 ? -5.204 6.145 5.888 1.00 64.12 81 PRO A N 1
ATOM 681 C CA . PRO A 1 81 ? -6.372 5.642 5.160 1.00 64.12 81 PRO A CA 1
ATOM 682 C C . PRO A 1 81 ? -7.622 6.531 5.281 1.00 64.12 81 PRO A C 1
ATOM 684 O O . PRO A 1 81 ? -8.729 6.082 5.014 1.00 64.12 81 PRO A O 1
ATOM 687 N N . SER A 1 82 ? -7.468 7.784 5.712 1.00 51.59 82 SER A N 1
ATOM 688 C CA . SER A 1 82 ? -8.555 8.683 6.129 1.00 51.59 82 SER A CA 1
ATOM 689 C C . SER A 1 82 ? -8.912 9.787 5.121 1.00 51.59 82 SER A C 1
ATOM 691 O O . SER A 1 82 ? -9.512 10.795 5.493 1.00 51.59 82 SER A O 1
ATOM 693 N N . GLN A 1 83 ? -8.567 9.625 3.844 1.00 48.41 83 GLN A N 1
ATOM 694 C CA . GLN A 1 83 ? -9.028 10.515 2.771 1.00 48.41 83 GLN A CA 1
ATOM 695 C C . GLN A 1 83 ? -9.536 9.662 1.599 1.00 48.41 83 GLN A C 1
ATOM 697 O O . GLN A 1 83 ? -8.801 9.375 0.655 1.00 48.41 83 GLN A O 1
ATOM 702 N N . SER A 1 84 ? -10.789 9.223 1.701 1.00 43.84 84 SER A N 1
ATOM 703 C CA . SER A 1 84 ? -11.636 8.879 0.555 1.00 43.84 84 SER A CA 1
ATOM 704 C C . SER A 1 84 ? -12.766 9.888 0.492 1.00 43.84 84 SER A C 1
ATOM 706 O O . SER A 1 84 ? -13.376 10.087 1.570 1.00 43.84 84 SER A O 1
#

Organism: NCBI:txid392030